Protein AF-A0A484IAM5-F1 (afdb_monomer_lite)

pLDDT: mean 73.31, std 19.65, range [34.19, 96.12]

Organism: NCBI:txid1798806

Secondary structure (DSSP, 8-state):
---------------------HHHHHHHHHHHHHHHHHHHHHHHS-TT-----S-------PPPHHHHHHHHHHHHHHHHHHHHHHHHHHHHH----HHHHHHHHHHHHHHHHHHHHHHHHS---TTTHHHHHHHHHHHHHHHHHHHHHHHHHHT-

Foldseek 3Di:
DDDDDDDDDPDDDDDPDPPPPPVVVVVVVVVVVVVVVVVCVVVVDDPPPPPPDDDPPPPPPQAQLVNLLVVLVVVLVVLVVVLVVVVVVCVVPVPDPLVVNLVSLVVSLVVLVVSLVSLVSSPDDPVCVVVSVVSNVVSVVVNVVSVVVNVVSVVD

Sequence (156 aa):
MTFGDNEGDDGGNTKNGKRISKKGILLTCVMVVAILAASFVVWFLPAGNVSNQSTTNMTITFPDPNATLASTESQFELLQNEVQNRINDTSLTGVENITEFNLFIDASIAQNNELMLSLLNGNPDESLMPDYLSLMNEMKNYSQYLSDLKNNTISK

Structure (mmCIF, N/CA/C/O backbone):
data_AF-A0A484IAM5-F1
#
_entry.id   AF-A0A484IAM5-F1
#
loop_
_atom_site.group_PDB
_atom_site.id
_atom_site.type_symbol
_atom_site.label_atom_id
_atom_site.label_alt_id
_atom_site.label_comp_id
_atom_site.label_asym_id
_atom_site.label_entity_id
_atom_site.label_seq_id
_atom_site.pdbx_PDB_ins_code
_atom_site.Cartn_x
_atom_site.Cartn_y
_atom_site.Cartn_z
_atom_site.occupancy
_atom_site.B_iso_or_equiv
_atom_site.auth_seq_id
_atom_site.auth_comp_id
_atom_site.auth_asym_id
_atom_site.auth_atom_id
_atom_site.pdbx_PDB_model_num
ATOM 1 N N . MET A 1 1 ? -78.892 0.985 37.895 1.00 34.19 1 MET A N 1
ATOM 2 C CA . MET A 1 1 ? -78.001 -0.019 38.511 1.00 34.19 1 MET A CA 1
ATOM 3 C C . MET A 1 1 ? -76.828 -0.214 37.568 1.00 34.19 1 MET A C 1
ATOM 5 O O . MET A 1 1 ? -77.097 -0.394 36.388 1.00 34.19 1 MET A O 1
ATOM 9 N N . THR A 1 2 ? -75.602 -0.137 38.116 1.00 36.22 2 THR A N 1
ATOM 10 C CA . THR A 1 2 ? -74.273 -0.431 37.517 1.00 36.22 2 THR A CA 1
ATOM 11 C C . THR A 1 2 ? -73.817 0.377 36.300 1.00 36.22 2 THR A C 1
ATOM 13 O O . THR A 1 2 ? -74.592 0.575 35.380 1.00 36.22 2 THR A O 1
ATOM 16 N N . PHE A 1 3 ? -72.544 0.731 36.131 1.00 38.31 3 PHE A N 1
ATOM 17 C CA . PHE A 1 3 ? -71.422 1.193 36.974 1.00 38.31 3 PHE A CA 1
ATOM 18 C C . PHE A 1 3 ? -70.264 1.371 35.972 1.00 38.31 3 PHE A C 1
ATOM 20 O O . PHE A 1 3 ? -70.064 0.482 35.146 1.00 38.31 3 PHE A O 1
ATOM 27 N N . GLY A 1 4 ? -69.497 2.452 36.117 1.00 39.16 4 GLY A N 1
ATOM 28 C CA . GLY A 1 4 ? -68.099 2.545 35.680 1.00 39.16 4 GLY A CA 1
ATOM 29 C C . GLY A 1 4 ? -67.865 3.015 34.240 1.00 39.16 4 GLY A C 1
ATOM 30 O O . GLY A 1 4 ? -68.647 2.725 33.344 1.00 39.16 4 GLY A O 1
ATOM 31 N N . ASP A 1 5 ? -66.783 3.714 33.926 1.00 43.28 5 ASP A N 1
ATOM 32 C CA . ASP A 1 5 ? -65.764 4.404 34.726 1.00 43.28 5 ASP A CA 1
ATOM 33 C C . ASP A 1 5 ? -64.896 5.165 33.697 1.00 43.28 5 ASP A C 1
ATOM 35 O O . ASP A 1 5 ? -64.639 4.619 32.627 1.00 43.28 5 ASP A O 1
ATOM 39 N N . ASN A 1 6 ? -64.500 6.396 34.033 1.00 44.69 6 ASN A N 1
ATOM 40 C CA . ASN A 1 6 ? -63.216 7.051 33.737 1.00 44.69 6 ASN A CA 1
ATOM 41 C C . ASN A 1 6 ? -62.676 7.226 32.298 1.00 44.69 6 ASN A C 1
ATOM 43 O O . ASN A 1 6 ? -62.602 6.312 31.488 1.00 44.69 6 ASN A O 1
ATOM 47 N N . GLU A 1 7 ? -62.403 8.499 31.963 1.00 42.81 7 GLU A N 1
ATOM 48 C CA . GLU A 1 7 ? -61.061 9.092 31.729 1.00 42.81 7 GLU A CA 1
ATOM 49 C C . GLU A 1 7 ? -60.403 8.563 30.447 1.00 42.81 7 GLU A C 1
ATOM 51 O O . GLU A 1 7 ? -60.161 7.380 30.279 1.00 42.81 7 GLU A O 1
ATOM 56 N N . GLY A 1 8 ? -60.153 9.383 29.433 1.00 37.59 8 GLY A N 1
ATOM 57 C CA . GLY A 1 8 ? -59.394 10.623 29.514 1.00 37.59 8 GLY A CA 1
ATOM 58 C C . GLY A 1 8 ? -58.060 10.357 28.822 1.00 37.59 8 GLY A C 1
ATOM 59 O O . GLY A 1 8 ? -57.283 9.555 29.318 1.00 37.59 8 GLY A O 1
ATOM 60 N N . ASP A 1 9 ? -57.816 10.990 27.673 1.00 46.12 9 ASP A N 1
ATOM 61 C CA . ASP A 1 9 ? -56.444 11.261 27.227 1.00 46.12 9 ASP A CA 1
ATOM 62 C C . ASP A 1 9 ? -56.436 12.478 26.287 1.00 46.12 9 ASP A C 1
ATOM 64 O O . ASP A 1 9 ? -56.381 12.386 25.059 1.00 46.12 9 ASP A O 1
ATOM 68 N N . ASP A 1 10 ? -56.557 13.653 26.909 1.00 50.12 10 ASP A N 1
ATOM 69 C CA . ASP A 1 10 ? -55.876 14.855 26.440 1.00 50.12 10 ASP A CA 1
ATOM 70 C C . ASP A 1 10 ? -54.373 14.634 26.646 1.00 50.12 10 ASP A C 1
ATOM 72 O O . ASP A 1 10 ? -53.911 14.478 27.774 1.00 50.12 10 ASP A O 1
ATOM 76 N N . GLY A 1 11 ? -53.593 14.646 25.568 1.00 35.28 11 GLY A N 1
ATOM 77 C CA . GLY A 1 11 ? -52.168 14.337 25.665 1.00 35.28 11 GLY A CA 1
ATOM 78 C C . GLY A 1 11 ? -51.364 14.797 24.463 1.00 35.28 11 GLY A C 1
ATOM 79 O O . GLY A 1 11 ? -50.706 14.001 23.796 1.00 35.28 11 GLY A O 1
ATOM 80 N N . GLY A 1 12 ? -51.417 16.093 24.155 1.00 44.59 12 GLY A N 1
ATOM 81 C CA . GLY A 1 12 ? -50.535 16.688 23.159 1.00 44.59 12 GLY A CA 1
ATOM 82 C C . GLY A 1 12 ? -49.061 16.439 23.484 1.00 44.59 12 GLY A C 1
ATOM 83 O O . GLY A 1 12 ? -48.624 16.620 24.616 1.00 44.59 12 GLY A O 1
ATOM 84 N N . ASN A 1 13 ? -48.253 16.114 22.474 1.00 38.03 13 ASN A N 1
ATOM 85 C CA . ASN A 1 13 ? -46.857 16.524 22.506 1.00 38.03 13 ASN A CA 1
ATOM 86 C C . ASN A 1 13 ? -46.285 16.704 21.101 1.00 38.03 13 ASN A C 1
ATOM 88 O O . ASN A 1 13 ? -46.127 15.772 20.314 1.00 38.03 13 ASN A O 1
ATOM 92 N N . THR A 1 14 ? -45.953 17.960 20.837 1.00 50.84 14 THR A N 1
ATOM 93 C CA . THR A 1 14 ? -45.019 18.446 19.832 1.00 50.84 14 THR A CA 1
ATOM 94 C C . THR A 1 14 ? -43.857 17.492 19.558 1.00 50.84 14 THR A C 1
ATOM 96 O O . THR A 1 14 ? -43.232 16.990 20.489 1.00 50.84 14 THR A O 1
ATOM 99 N N . LYS A 1 15 ? -43.496 17.333 18.280 1.00 40.38 15 LYS A N 1
ATOM 100 C CA . LYS A 1 15 ? -42.094 17.319 17.829 1.00 40.38 15 LYS A CA 1
ATOM 101 C C . LYS A 1 15 ? -42.038 17.375 16.306 1.00 40.38 15 LYS A C 1
ATOM 103 O O . LYS A 1 15 ? -42.272 16.392 15.607 1.00 40.38 15 LYS A O 1
ATOM 108 N N . ASN A 1 16 ? -41.676 18.558 15.818 1.00 47.03 16 ASN A N 1
ATOM 109 C CA . ASN A 1 16 ? -41.202 18.813 14.465 1.00 47.03 16 ASN A CA 1
ATOM 110 C C . ASN A 1 16 ? -39.900 18.030 14.227 1.00 47.03 16 ASN A C 1
ATOM 112 O O . ASN A 1 16 ? -38.804 18.572 14.311 1.00 47.03 16 ASN A O 1
ATOM 116 N N . GLY A 1 17 ? -40.012 16.728 13.979 1.00 38.59 17 GLY A N 1
ATOM 117 C CA . GLY A 1 17 ? -38.914 15.897 13.511 1.00 38.59 17 GLY A CA 1
ATOM 118 C C . GLY A 1 17 ? -39.023 15.770 12.002 1.00 38.59 17 GLY A C 1
ATOM 119 O O . GLY A 1 17 ? -39.913 15.079 11.512 1.00 38.59 17 GLY A O 1
ATOM 120 N N . LYS A 1 18 ? -38.133 16.430 11.255 1.00 46.00 18 LYS A N 1
ATOM 121 C CA . LYS A 1 18 ? -37.960 16.210 9.814 1.00 46.00 18 LYS A CA 1
ATOM 122 C C . LYS A 1 18 ? -37.668 14.719 9.607 1.00 46.00 18 LYS A C 1
ATOM 124 O O . LYS A 1 18 ? -36.553 14.259 9.831 1.00 46.00 18 LYS A O 1
ATOM 129 N N . ARG A 1 19 ? -38.699 13.938 9.266 1.00 48.75 19 ARG A N 1
ATOM 130 C CA . ARG A 1 19 ? -38.606 12.490 9.052 1.00 48.75 19 ARG A CA 1
ATOM 131 C C . ARG A 1 19 ? -37.835 12.264 7.760 1.00 48.75 19 ARG A C 1
ATOM 133 O O . ARG A 1 19 ? -38.426 12.209 6.686 1.00 48.75 19 ARG A O 1
ATOM 140 N N . ILE A 1 20 ? -36.513 12.164 7.847 1.00 58.12 20 ILE A N 1
ATOM 141 C CA . ILE A 1 20 ? -35.727 11.652 6.731 1.00 58.12 20 ILE A CA 1
ATOM 142 C C . ILE A 1 20 ? -36.215 10.221 6.485 1.00 58.12 20 ILE A C 1
ATOM 144 O O . ILE A 1 20 ? -36.182 9.364 7.371 1.00 58.12 20 ILE A O 1
ATOM 148 N N . SER A 1 21 ? -36.769 9.993 5.296 1.00 62.47 21 SER A N 1
ATOM 149 C CA . SER A 1 21 ? -37.287 8.694 4.882 1.00 62.47 21 SER A CA 1
ATOM 150 C C . SER A 1 21 ? -36.154 7.668 4.939 1.00 62.47 21 SER A C 1
ATOM 152 O O . SER A 1 21 ? -35.234 7.712 4.125 1.00 62.47 21 SER A O 1
ATOM 154 N N . LYS A 1 22 ? -36.226 6.723 5.887 1.00 56.09 22 LYS A N 1
ATOM 155 C CA . LYS A 1 22 ? -35.246 5.630 6.058 1.00 56.09 22 LYS A CA 1
ATOM 156 C C . LYS A 1 22 ? -35.014 4.833 4.764 1.00 56.09 22 LYS A C 1
ATOM 158 O O . LYS A 1 22 ? -33.944 4.271 4.568 1.00 56.09 22 LYS A O 1
ATOM 163 N N . LYS A 1 23 ? -36.002 4.829 3.860 1.00 57.62 23 LYS A N 1
ATOM 164 C CA . LYS A 1 23 ? -35.932 4.174 2.548 1.00 57.62 23 LYS A CA 1
ATOM 165 C C . LYS A 1 23 ? -34.977 4.890 1.580 1.00 57.62 23 LYS A C 1
ATOM 167 O O . LYS A 1 23 ? -34.348 4.229 0.767 1.00 57.62 23 LYS A O 1
ATOM 172 N N . GLY A 1 24 ? -34.846 6.217 1.690 1.00 61.50 24 GLY A N 1
ATOM 173 C CA . GLY A 1 24 ? -33.943 7.015 0.852 1.00 61.50 24 GLY A CA 1
ATOM 174 C C . GLY A 1 24 ? -32.473 6.831 1.227 1.00 61.50 24 GLY A C 1
ATOM 175 O O . GLY A 1 24 ? -31.650 6.618 0.345 1.00 61.50 24 GLY A O 1
ATOM 176 N N . ILE A 1 25 ? -32.161 6.811 2.532 1.00 69.31 25 ILE A N 1
ATOM 177 C CA . ILE A 1 25 ? -30.798 6.515 3.019 1.00 69.31 25 ILE A CA 1
ATOM 178 C C . ILE A 1 25 ? -30.336 5.137 2.552 1.00 69.31 25 ILE A C 1
ATOM 180 O O . ILE A 1 25 ? -29.194 4.983 2.129 1.00 69.31 25 ILE A O 1
ATOM 184 N N . LEU A 1 26 ? -31.226 4.142 2.613 1.00 71.69 26 LEU A N 1
ATOM 185 C CA . LEU A 1 26 ? -30.875 2.778 2.240 1.00 71.69 26 LEU A CA 1
ATOM 186 C C . LEU A 1 26 ? -30.510 2.683 0.752 1.00 71.69 26 LEU A C 1
ATOM 188 O O . LEU A 1 26 ? -29.547 2.010 0.406 1.00 71.69 26 LEU A O 1
ATOM 192 N N . LEU A 1 27 ? -31.224 3.411 -0.114 1.00 72.12 27 LEU A N 1
ATOM 193 C CA . LEU A 1 27 ? -30.945 3.446 -1.549 1.00 72.12 27 LEU A CA 1
ATOM 194 C C . LEU A 1 27 ? -29.583 4.086 -1.858 1.00 72.12 27 LEU A C 1
ATOM 196 O O . LEU A 1 27 ? -28.810 3.529 -2.634 1.00 72.12 27 LEU A O 1
ATOM 200 N N . THR A 1 28 ? -29.269 5.225 -1.233 1.00 74.25 28 THR A N 1
ATOM 201 C CA . THR A 1 28 ? -27.972 5.891 -1.428 1.00 74.25 28 THR A CA 1
ATOM 202 C C . THR A 1 28 ? -26.826 5.031 -0.902 1.00 74.25 28 THR A C 1
ATOM 204 O O . THR A 1 28 ? -25.810 4.905 -1.576 1.00 74.25 28 THR A O 1
ATOM 207 N N . CYS A 1 29 ? -27.005 4.376 0.248 1.00 72.00 29 CYS A N 1
ATOM 208 C CA . CYS A 1 29 ? -25.995 3.489 0.822 1.00 72.00 29 CYS A CA 1
ATOM 209 C C . CYS A 1 29 ? -25.674 2.311 -0.114 1.00 72.00 29 CYS A C 1
ATOM 211 O O . CYS A 1 29 ? -24.510 2.056 -0.412 1.00 72.00 29 CYS A O 1
ATOM 213 N N . VAL A 1 30 ? -26.701 1.655 -0.668 1.00 76.12 30 VAL A N 1
ATOM 214 C CA . VAL A 1 30 ? -26.517 0.555 -1.632 1.00 76.12 30 VAL A CA 1
ATOM 215 C C . VAL A 1 30 ? -25.816 1.033 -2.905 1.00 76.12 30 VAL A C 1
ATOM 217 O O . VAL A 1 30 ? -24.943 0.335 -3.413 1.00 76.12 30 VAL A O 1
ATOM 220 N N . MET A 1 31 ? -26.150 2.224 -3.410 1.00 79.94 31 MET A N 1
ATOM 221 C CA . MET A 1 31 ? -25.514 2.751 -4.619 1.00 79.94 31 MET A CA 1
ATOM 222 C C . MET A 1 31 ? -24.026 3.059 -4.401 1.00 79.94 31 MET A C 1
ATOM 224 O O . MET A 1 31 ? -23.203 2.730 -5.251 1.00 79.94 31 MET A O 1
ATOM 228 N N . VAL A 1 32 ? -23.674 3.637 -3.250 1.00 80.50 32 VAL A N 1
ATOM 229 C CA . VAL A 1 32 ? -22.277 3.918 -2.890 1.00 80.50 32 VAL A CA 1
ATOM 230 C C . VAL A 1 32 ? -21.488 2.615 -2.772 1.00 80.50 32 VAL A C 1
ATOM 232 O O . VAL A 1 32 ? -20.432 2.493 -3.386 1.00 80.50 32 VAL A O 1
ATOM 235 N N . VAL A 1 33 ? -22.027 1.604 -2.081 1.00 76.12 33 VAL A N 1
ATOM 236 C CA . VAL A 1 33 ? -21.374 0.289 -1.962 1.00 76.12 33 VAL A CA 1
ATOM 237 C C . VAL A 1 33 ? -21.216 -0.391 -3.327 1.00 76.12 33 VAL A C 1
ATOM 239 O O . VAL A 1 33 ? -20.179 -0.993 -3.586 1.00 76.12 33 VAL A O 1
ATOM 242 N N . ALA A 1 34 ? -22.194 -0.261 -4.229 1.00 77.81 34 ALA A N 1
ATOM 243 C CA . ALA A 1 34 ? -22.115 -0.833 -5.572 1.00 77.81 34 ALA A CA 1
ATOM 244 C C . ALA A 1 34 ? -21.028 -0.177 -6.441 1.00 77.81 34 ALA A C 1
ATOM 246 O O . ALA A 1 34 ? -20.307 -0.885 -7.141 1.00 77.81 34 ALA A O 1
ATOM 247 N N . ILE A 1 35 ? -20.883 1.153 -6.388 1.00 80.44 35 ILE A N 1
ATOM 248 C CA . ILE A 1 35 ? -19.839 1.873 -7.137 1.00 80.44 35 ILE A CA 1
ATOM 249 C C . ILE A 1 35 ? -18.455 1.533 -6.575 1.00 80.44 35 ILE A C 1
ATOM 251 O O . ILE A 1 35 ? -17.537 1.254 -7.342 1.00 80.44 35 ILE A O 1
ATOM 255 N N . LEU A 1 36 ? -18.325 1.488 -5.246 1.00 79.06 36 LEU A N 1
ATOM 256 C CA . LEU A 1 36 ? -17.083 1.091 -4.585 1.00 79.06 36 LEU A CA 1
ATOM 257 C C . LEU A 1 36 ? -16.693 -0.339 -4.974 1.00 79.06 36 LEU A C 1
ATOM 259 O O . LEU A 1 36 ? -15.578 -0.552 -5.434 1.00 79.06 36 LEU A O 1
ATOM 263 N N . ALA A 1 37 ? -17.620 -1.299 -4.891 1.00 68.94 37 ALA A N 1
ATOM 264 C CA . ALA A 1 37 ? -17.364 -2.682 -5.290 1.00 68.94 37 ALA A CA 1
ATOM 265 C C . ALA A 1 37 ? -16.991 -2.801 -6.777 1.00 68.94 37 ALA A C 1
ATOM 267 O O . ALA A 1 37 ? -16.065 -3.533 -7.112 1.00 68.94 37 ALA A O 1
ATOM 268 N N . ALA A 1 38 ? -17.661 -2.057 -7.665 1.00 71.44 38 ALA A N 1
ATOM 269 C CA . ALA A 1 38 ? -17.354 -2.057 -9.094 1.00 71.44 38 ALA A CA 1
ATOM 270 C C . ALA A 1 38 ? -15.942 -1.525 -9.402 1.00 71.44 38 ALA A C 1
ATOM 272 O O . ALA A 1 38 ? -15.283 -2.068 -10.288 1.00 71.44 38 ALA A O 1
ATOM 273 N N . SER A 1 39 ? -15.445 -0.531 -8.654 1.00 74.38 39 SER A N 1
ATOM 274 C CA . SER A 1 39 ? -14.064 -0.040 -8.806 1.00 74.38 39 SER A CA 1
ATOM 275 C C . SER A 1 39 ? -13.019 -1.125 -8.533 1.00 74.38 39 SER A C 1
ATOM 277 O O . SER A 1 39 ? -11.995 -1.171 -9.212 1.00 74.38 39 SER A O 1
ATOM 279 N N . PHE A 1 40 ? -13.294 -2.048 -7.608 1.00 73.06 40 PHE A N 1
ATOM 280 C CA . PHE A 1 40 ? -12.389 -3.162 -7.307 1.00 73.06 40 PHE A CA 1
ATOM 281 C C . PHE A 1 40 ? -12.474 -4.318 -8.322 1.00 73.06 40 PHE A C 1
ATOM 283 O O . PHE A 1 40 ? -11.549 -5.124 -8.406 1.00 73.06 40 PHE A O 1
ATOM 290 N N . VAL A 1 41 ? -13.529 -4.398 -9.148 1.00 67.75 41 VAL A N 1
ATOM 291 C CA . VAL A 1 41 ? -13.665 -5.451 -10.181 1.00 67.75 41 VAL A CA 1
ATOM 292 C C . VAL A 1 41 ? -12.628 -5.295 -11.298 1.00 67.75 41 VAL A C 1
ATOM 294 O O . VAL A 1 41 ? -12.187 -6.296 -11.856 1.00 67.75 41 VAL A O 1
ATOM 297 N N . VAL A 1 42 ? -12.180 -4.069 -11.595 1.00 64.19 42 VAL A N 1
ATOM 298 C CA . VAL A 1 42 ? -11.146 -3.809 -12.617 1.00 64.19 42 VAL A CA 1
ATOM 299 C C . VAL A 1 42 ? -9.809 -4.473 -12.261 1.00 64.19 42 VAL A C 1
ATOM 301 O O . VAL A 1 42 ? -9.088 -4.897 -13.157 1.00 64.19 42 VAL A O 1
ATOM 304 N N . TRP A 1 43 ? -9.521 -4.639 -10.969 1.00 64.69 43 TRP A N 1
ATOM 305 C CA . TRP A 1 43 ? -8.322 -5.322 -10.473 1.00 64.69 43 TRP A CA 1
ATOM 306 C C . TRP A 1 43 ? -8.471 -6.847 -10.381 1.00 64.69 43 TRP A C 1
ATOM 308 O O . TRP A 1 43 ? -7.474 -7.563 -10.390 1.00 64.69 43 TRP A O 1
ATOM 318 N N . PHE A 1 44 ? -9.706 -7.356 -10.320 1.00 60.84 44 PHE A N 1
ATOM 319 C CA . PHE A 1 44 ? -9.999 -8.792 -10.222 1.00 60.84 44 PHE A CA 1
ATOM 320 C C . PHE A 1 44 ? -10.253 -9.477 -11.570 1.00 60.84 44 PHE A C 1
ATOM 322 O O . PHE A 1 44 ? -10.331 -10.706 -11.624 1.00 60.84 44 PHE A O 1
ATOM 329 N N . LEU A 1 45 ? -10.407 -8.719 -12.659 1.00 60.12 45 LEU A N 1
ATOM 330 C CA . LEU A 1 45 ? -10.521 -9.283 -13.999 1.00 60.12 45 LEU A CA 1
ATOM 331 C C . LEU A 1 45 ? -9.138 -9.764 -14.466 1.00 60.12 45 LEU A C 1
ATOM 333 O O . LEU A 1 45 ? -8.236 -8.942 -14.633 1.00 60.12 45 LEU A O 1
ATOM 337 N N . PRO A 1 46 ? -8.951 -11.068 -14.751 1.00 51.12 46 PRO A N 1
ATOM 338 C CA . PRO A 1 46 ? -7.795 -11.505 -15.517 1.00 51.12 46 PRO A CA 1
ATOM 339 C C . PRO A 1 46 ? -7.835 -10.761 -16.851 1.00 51.12 46 PRO A C 1
ATOM 341 O O . PRO A 1 46 ? -8.881 -10.741 -17.502 1.00 51.12 46 PRO A O 1
ATOM 344 N N . ALA A 1 47 ? -6.712 -10.201 -17.298 1.00 55.34 47 ALA A N 1
ATOM 345 C CA . ALA A 1 47 ? -6.581 -9.480 -18.571 1.00 55.34 47 ALA A CA 1
ATOM 346 C C . ALA A 1 47 ? -6.892 -10.327 -19.840 1.00 55.34 47 ALA A C 1
ATOM 348 O O . ALA A 1 47 ? -6.535 -9.951 -20.952 1.00 55.34 47 ALA A O 1
ATOM 349 N N . GLY A 1 48 ? -7.540 -11.488 -19.703 1.00 49.66 48 GLY A N 1
ATOM 350 C CA . GLY A 1 48 ? -7.696 -12.520 -20.720 1.00 49.66 48 GLY A CA 1
ATOM 351 C C . GLY A 1 48 ? -9.099 -12.717 -21.298 1.00 49.66 48 GLY A C 1
ATOM 352 O O . GLY A 1 48 ? -9.330 -13.784 -21.860 1.00 49.66 48 GLY A O 1
ATOM 3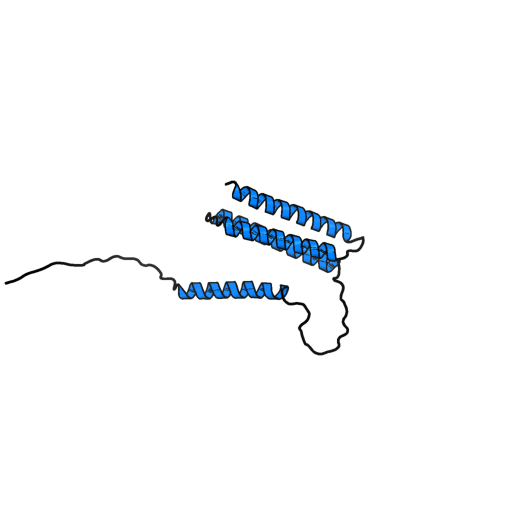53 N N . ASN A 1 49 ? -10.055 -11.784 -21.184 1.00 45.91 49 ASN A N 1
ATOM 354 C CA . ASN A 1 49 ? -11.385 -12.014 -21.782 1.00 45.91 49 ASN A CA 1
ATOM 355 C C . ASN A 1 49 ? -12.044 -10.847 -22.533 1.00 45.91 49 ASN A C 1
ATOM 357 O O . ASN A 1 49 ? -13.244 -10.916 -22.810 1.00 45.91 49 ASN A O 1
ATOM 361 N N . VAL A 1 50 ? -11.281 -9.864 -23.017 1.00 48.69 50 VAL A N 1
ATOM 362 C CA . VAL A 1 50 ? -11.754 -9.064 -24.158 1.00 48.69 50 VAL A CA 1
ATOM 363 C C . VAL A 1 50 ? -11.631 -9.907 -25.429 1.00 48.69 50 VAL A C 1
ATOM 365 O O . VAL A 1 50 ? -10.667 -9.830 -26.183 1.00 48.69 50 VAL A O 1
ATOM 368 N N . SER A 1 51 ? -12.627 -10.766 -25.654 1.00 43.81 51 SER A N 1
ATOM 369 C CA . SER A 1 51 ? -12.853 -11.434 -26.938 1.00 43.81 51 SER A CA 1
ATOM 370 C C . SER A 1 51 ? -13.268 -10.400 -27.984 1.00 43.81 51 SER A C 1
ATOM 372 O O . SER A 1 51 ? -14.419 -10.345 -28.398 1.00 43.81 51 SER A O 1
ATOM 374 N N . ASN A 1 52 ? -12.319 -9.576 -28.422 1.00 39.94 52 ASN A N 1
ATOM 375 C CA . ASN A 1 52 ? -12.349 -8.998 -29.753 1.00 39.94 52 ASN A CA 1
ATOM 376 C C . ASN A 1 52 ? -11.398 -9.825 -30.607 1.00 39.94 52 ASN A C 1
ATOM 378 O O . ASN A 1 52 ? -10.182 -9.665 -30.607 1.00 39.94 52 ASN A O 1
ATOM 382 N N . GLN A 1 53 ? -12.022 -10.782 -31.280 1.00 46.62 53 GLN A N 1
ATOM 383 C CA . GLN A 1 53 ? -11.522 -11.553 -32.400 1.00 46.62 53 GLN A CA 1
ATOM 384 C C . GLN A 1 53 ? -10.742 -10.660 -33.380 1.00 46.62 53 GLN A C 1
ATOM 386 O O . GLN A 1 53 ? -11.331 -10.056 -34.269 1.00 46.62 53 GLN A O 1
ATOM 391 N N . SER A 1 54 ? -9.419 -10.587 -33.234 1.00 41.88 54 SER A N 1
ATOM 392 C CA . SER A 1 54 ? -8.496 -10.437 -34.360 1.00 41.88 54 SER A CA 1
ATOM 393 C C . SER A 1 54 ? -7.050 -10.654 -33.912 1.00 41.88 54 SER A C 1
ATOM 395 O O . SER A 1 54 ? -6.477 -9.839 -33.201 1.00 41.88 54 SER A O 1
ATOM 397 N N . THR A 1 55 ? -6.456 -11.742 -34.403 1.00 39.81 55 THR A N 1
ATOM 398 C CA . THR A 1 55 ? -5.003 -11.977 -34.480 1.00 39.81 55 THR A CA 1
ATOM 399 C C . THR A 1 55 ? -4.276 -12.187 -33.142 1.00 39.81 55 THR A C 1
ATOM 401 O O . THR A 1 55 ? -3.615 -11.304 -32.606 1.00 39.81 55 THR A O 1
ATOM 404 N N . THR A 1 56 ? -4.333 -13.421 -32.633 1.00 44.16 56 THR A N 1
ATOM 405 C CA . THR A 1 56 ? -3.522 -13.914 -31.510 1.00 44.16 56 THR A CA 1
ATOM 406 C C . THR A 1 56 ? -2.047 -14.053 -31.906 1.00 44.16 56 THR A C 1
ATOM 408 O O . THR A 1 56 ? -1.560 -15.154 -32.156 1.00 44.16 56 THR A O 1
ATOM 411 N N . ASN A 1 57 ? -1.324 -12.937 -31.929 1.00 40.19 57 ASN A N 1
ATOM 412 C CA . ASN A 1 57 ? 0.069 -12.937 -31.500 1.00 40.19 57 ASN A CA 1
ATOM 413 C C . ASN A 1 57 ? 0.019 -12.810 -29.977 1.00 40.19 57 ASN A C 1
ATOM 415 O O . ASN A 1 57 ? -0.240 -11.728 -29.455 1.00 40.19 57 ASN A O 1
ATOM 419 N N . MET A 1 58 ? 0.175 -13.925 -29.262 1.00 39.78 58 MET A N 1
ATOM 420 C CA . MET A 1 58 ? 0.366 -13.903 -27.813 1.00 39.78 58 MET A CA 1
ATOM 421 C C . MET A 1 58 ? 1.752 -13.309 -27.545 1.00 39.78 58 MET A C 1
ATOM 423 O O . MET A 1 58 ? 2.731 -14.024 -27.353 1.00 39.78 58 MET A O 1
ATOM 427 N N . THR A 1 59 ? 1.846 -11.984 -27.605 1.00 40.91 59 THR A N 1
ATOM 428 C CA . THR A 1 59 ? 2.970 -11.252 -27.039 1.00 40.91 59 THR A CA 1
ATOM 429 C C . THR A 1 59 ? 2.856 -11.437 -25.536 1.00 40.91 59 THR A C 1
ATOM 431 O O . THR A 1 59 ? 1.961 -10.881 -24.903 1.00 40.91 59 THR A O 1
ATOM 434 N N . ILE A 1 60 ? 3.723 -12.273 -24.967 1.00 43.62 60 ILE A N 1
ATOM 435 C CA . ILE A 1 60 ? 3.995 -12.243 -23.532 1.00 43.62 60 ILE A CA 1
ATOM 436 C C . ILE A 1 60 ? 4.656 -10.887 -23.289 1.00 43.62 60 ILE A C 1
ATOM 438 O O . ILE A 1 60 ? 5.862 -10.728 -23.463 1.00 43.62 60 ILE A O 1
ATOM 442 N N . THR A 1 61 ? 3.841 -9.870 -23.020 1.00 49.72 61 THR A N 1
ATOM 443 C CA . THR A 1 61 ? 4.334 -8.555 -22.628 1.00 49.72 61 THR A CA 1
ATOM 444 C C . THR A 1 61 ? 4.877 -8.718 -21.220 1.00 49.72 61 THR A C 1
ATOM 446 O O . THR A 1 61 ? 4.112 -8.824 -20.264 1.00 49.72 61 THR A O 1
ATOM 449 N N . PHE A 1 62 ? 6.199 -8.812 -21.099 1.00 55.72 62 PHE A N 1
ATOM 450 C CA . PHE A 1 62 ? 6.850 -8.636 -19.809 1.00 55.72 62 PHE A CA 1
ATOM 451 C C .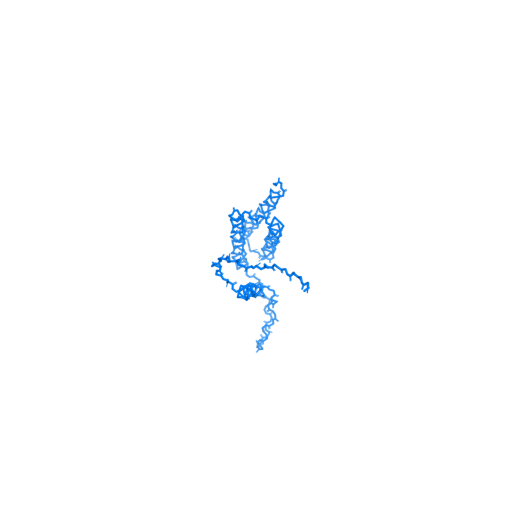 PHE A 1 62 ? 6.462 -7.245 -19.286 1.00 55.72 62 PHE A C 1
ATOM 453 O O . PHE A 1 62 ? 6.495 -6.296 -20.078 1.00 55.72 62 PHE A O 1
ATOM 460 N N . PRO A 1 63 ? 6.035 -7.113 -18.018 1.00 66.94 63 PRO A N 1
ATOM 461 C CA . PRO A 1 63 ? 5.753 -5.809 -17.436 1.00 66.94 63 PRO A CA 1
ATOM 462 C C . PRO A 1 63 ? 6.972 -4.912 -17.631 1.00 66.94 63 PRO A C 1
ATOM 464 O O . PRO A 1 63 ? 8.090 -5.322 -17.325 1.00 66.94 63 PRO A O 1
ATOM 467 N N . ASP A 1 64 ? 6.770 -3.716 -18.180 1.00 82.00 64 ASP A N 1
ATOM 468 C CA . ASP A 1 64 ? 7.837 -2.722 -18.261 1.00 82.00 64 ASP A CA 1
ATOM 469 C C . ASP A 1 64 ? 8.278 -2.395 -16.820 1.00 82.00 64 ASP A C 1
ATOM 471 O O . ASP A 1 64 ? 7.430 -1.985 -16.013 1.00 82.00 64 ASP A O 1
ATOM 475 N N . PRO A 1 65 ? 9.560 -2.593 -16.458 1.00 85.44 65 PRO A N 1
ATOM 476 C CA . PRO A 1 65 ? 10.025 -2.338 -15.102 1.00 85.44 65 PRO A CA 1
ATOM 477 C C . PRO A 1 65 ? 9.815 -0.882 -14.672 1.00 85.44 65 PRO A C 1
ATOM 479 O O . PRO A 1 65 ? 9.494 -0.615 -13.517 1.00 85.44 65 PRO A O 1
ATOM 482 N N . ASN A 1 66 ? 9.919 0.078 -15.586 1.00 87.69 66 ASN A N 1
ATOM 483 C CA . ASN A 1 66 ? 9.681 1.479 -15.255 1.00 87.69 66 ASN A CA 1
ATOM 484 C C . ASN A 1 66 ? 8.189 1.743 -14.990 1.00 87.69 66 ASN A C 1
ATOM 486 O O . ASN A 1 66 ? 7.818 2.407 -14.023 1.00 87.69 66 ASN A O 1
ATOM 490 N N . ALA A 1 67 ? 7.307 1.154 -15.804 1.00 86.75 67 ALA A N 1
ATOM 491 C CA . ALA A 1 67 ? 5.864 1.249 -15.582 1.00 86.75 67 ALA A CA 1
ATOM 492 C C . ALA A 1 67 ? 5.432 0.553 -14.279 1.00 86.75 67 ALA A C 1
ATOM 494 O O . ALA A 1 67 ? 4.561 1.054 -13.569 1.00 86.75 67 ALA A O 1
ATOM 495 N N . THR A 1 68 ? 6.060 -0.579 -13.949 1.00 88.19 68 THR A N 1
ATOM 496 C CA . THR A 1 68 ? 5.823 -1.321 -12.702 1.00 88.19 68 THR A CA 1
ATOM 497 C C . THR A 1 68 ? 6.230 -0.491 -11.485 1.00 88.19 68 THR A C 1
ATOM 499 O O . THR A 1 68 ? 5.471 -0.434 -10.517 1.00 88.19 68 THR A O 1
ATOM 502 N N . LEU A 1 69 ? 7.369 0.208 -11.552 1.00 90.38 69 LEU A N 1
ATOM 503 C CA . LEU A 1 69 ? 7.829 1.115 -10.499 1.00 90.38 69 LEU A CA 1
ATOM 504 C C . LEU A 1 69 ? 6.842 2.262 -10.282 1.00 90.38 69 LEU A C 1
ATOM 506 O O . LEU A 1 69 ? 6.284 2.384 -9.196 1.00 90.38 69 LEU A O 1
ATOM 510 N N . ALA A 1 70 ? 6.554 3.028 -11.336 1.00 89.56 70 ALA A N 1
ATOM 511 C CA . ALA A 1 70 ? 5.670 4.189 -11.257 1.00 89.56 70 ALA A CA 1
ATOM 512 C C . ALA A 1 70 ? 4.244 3.813 -10.814 1.00 89.56 70 ALA A C 1
ATOM 514 O O . ALA A 1 70 ? 3.607 4.517 -10.030 1.00 89.56 70 ALA A O 1
ATOM 515 N N . SER A 1 71 ? 3.729 2.679 -11.299 1.00 89.00 71 SER A N 1
ATOM 516 C CA . SER A 1 71 ? 2.417 2.179 -10.887 1.00 89.00 71 SER A CA 1
ATOM 517 C C . SER A 1 71 ? 2.402 1.750 -9.422 1.00 89.00 71 SER A C 1
ATOM 519 O O . SER A 1 71 ? 1.412 2.000 -8.732 1.00 89.00 71 SER A O 1
ATOM 521 N N . THR A 1 72 ? 3.469 1.110 -8.942 1.00 90.38 72 THR A N 1
ATOM 522 C CA . THR A 1 72 ? 3.560 0.673 -7.545 1.00 90.38 72 THR A CA 1
ATOM 523 C C . THR A 1 72 ? 3.703 1.862 -6.602 1.00 90.38 72 THR A C 1
ATOM 525 O O . THR A 1 72 ? 3.003 1.918 -5.596 1.00 90.38 72 THR A O 1
ATOM 528 N N . GLU A 1 73 ? 4.536 2.838 -6.957 1.00 91.62 73 GLU A N 1
ATOM 529 C CA . GLU A 1 73 ? 4.714 4.085 -6.209 1.00 91.62 73 GLU A CA 1
ATOM 530 C C . GLU A 1 73 ? 3.384 4.832 -6.056 1.00 91.62 73 GLU A C 1
ATOM 532 O O . GLU A 1 73 ? 2.953 5.117 -4.942 1.00 91.62 73 GLU A O 1
ATOM 537 N N . SER A 1 74 ? 2.654 5.036 -7.157 1.00 91.00 74 SER A N 1
ATOM 538 C CA . SER A 1 74 ? 1.357 5.719 -7.117 1.00 91.00 74 SER A CA 1
ATOM 539 C C . SER A 1 74 ? 0.324 4.985 -6.251 1.00 91.00 74 SER A C 1
ATOM 541 O O . SER A 1 74 ? -0.424 5.613 -5.501 1.00 91.00 74 SER A O 1
ATOM 543 N N . GLN A 1 75 ? 0.275 3.653 -6.318 1.00 89.81 75 GLN A N 1
ATOM 544 C CA . GLN A 1 75 ? -0.625 2.866 -5.470 1.00 89.81 75 GLN A CA 1
ATOM 545 C C . GLN A 1 75 ? -0.223 2.914 -3.997 1.00 89.81 75 GLN A C 1
ATOM 547 O O . GLN A 1 75 ? -1.092 2.955 -3.126 1.00 89.81 75 GLN A O 1
ATOM 552 N N . PHE A 1 76 ? 1.078 2.938 -3.717 1.00 93.19 76 PHE A N 1
ATOM 553 C CA . PHE A 1 76 ? 1.592 3.071 -2.365 1.00 93.19 76 PHE A CA 1
ATOM 554 C C . PHE A 1 76 ? 1.232 4.434 -1.760 1.00 93.19 76 PHE A C 1
ATOM 556 O O . PHE A 1 76 ? 0.712 4.481 -0.647 1.00 93.19 76 PHE A O 1
ATOM 563 N N . GLU A 1 77 ? 1.387 5.529 -2.507 1.00 93.06 77 GLU A N 1
ATOM 564 C CA . GLU A 1 77 ? 0.947 6.863 -2.075 1.00 93.06 77 GLU A CA 1
ATOM 565 C C . GLU A 1 77 ? -0.566 6.921 -1.817 1.00 93.06 77 GLU A C 1
ATOM 567 O O . GLU A 1 77 ? -1.027 7.502 -0.831 1.00 93.06 77 GLU A O 1
ATOM 572 N N . LEU A 1 78 ? -1.373 6.313 -2.692 1.00 93.19 78 LEU A N 1
ATOM 573 C CA . LEU A 1 78 ? -2.824 6.242 -2.505 1.00 93.19 78 LEU A CA 1
ATOM 574 C C . LEU A 1 7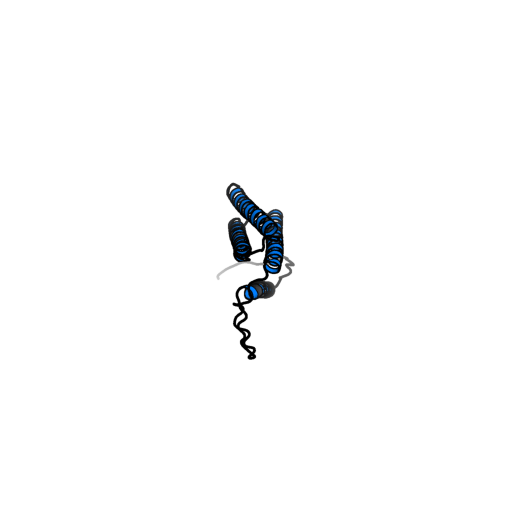8 ? -3.190 5.480 -1.230 1.00 93.19 78 LEU A C 1
ATOM 576 O O . LEU A 1 78 ? -4.013 5.964 -0.451 1.00 93.19 78 LEU A O 1
ATOM 580 N N . LEU A 1 79 ? -2.541 4.339 -0.988 1.00 91.94 79 LEU A N 1
ATOM 581 C CA . LEU A 1 79 ? -2.728 3.550 0.225 1.00 91.94 79 LEU A CA 1
ATOM 582 C C . LEU A 1 79 ? -2.358 4.359 1.477 1.00 91.94 79 LEU A C 1
ATOM 584 O O . LEU A 1 79 ? -3.120 4.384 2.444 1.00 91.94 79 LEU A O 1
ATOM 588 N N . GLN A 1 80 ? -1.230 5.075 1.447 1.00 91.00 80 GLN A N 1
ATOM 589 C CA . GLN A 1 80 ? -0.814 5.952 2.543 1.00 91.00 80 GLN A CA 1
ATOM 590 C C . GLN A 1 80 ? -1.860 7.028 2.847 1.00 91.00 80 GLN A C 1
ATOM 592 O O . GLN A 1 80 ? -2.213 7.249 4.009 1.00 91.00 80 GLN A O 1
ATOM 597 N N . ASN A 1 81 ? -2.389 7.666 1.804 1.00 92.25 81 ASN A N 1
ATOM 598 C CA . ASN A 1 81 ? -3.418 8.691 1.929 1.00 92.25 81 ASN A CA 1
ATOM 599 C C . ASN A 1 81 ? -4.737 8.127 2.475 1.00 92.25 81 ASN A C 1
ATOM 601 O O . ASN A 1 81 ? -5.361 8.752 3.334 1.00 92.25 81 ASN A O 1
ATOM 605 N N . GLU A 1 82 ? -5.163 6.949 2.015 1.00 88.69 82 GLU A N 1
ATOM 606 C CA . GLU A 1 82 ? -6.372 6.287 2.512 1.00 88.69 82 GLU A CA 1
ATOM 607 C C . GLU A 1 82 ? -6.259 5.981 4.007 1.00 88.69 82 GLU A C 1
ATOM 609 O O . GLU A 1 82 ? -7.158 6.312 4.787 1.00 88.69 82 GLU A O 1
ATOM 614 N N . VAL A 1 83 ? -5.126 5.415 4.426 1.00 89.25 83 VAL A N 1
ATOM 615 C CA . VAL A 1 83 ? -4.875 5.120 5.836 1.00 89.25 83 VAL A CA 1
ATOM 616 C C . VAL A 1 83 ? -4.843 6.394 6.670 1.00 89.25 83 VAL A C 1
ATOM 618 O O . VAL A 1 83 ? -5.494 6.449 7.715 1.00 89.25 83 VAL A O 1
ATOM 621 N N . GLN A 1 84 ? -4.147 7.437 6.215 1.00 89.19 84 GLN A N 1
ATOM 622 C CA . GLN A 1 84 ? -4.087 8.703 6.943 1.00 89.19 84 GLN A CA 1
ATOM 623 C C . GLN A 1 84 ? -5.474 9.338 7.091 1.00 89.19 84 GLN A C 1
ATOM 625 O O . GLN A 1 84 ? -5.824 9.809 8.177 1.00 89.19 84 GLN A O 1
ATOM 630 N N . ASN A 1 85 ? -6.290 9.308 6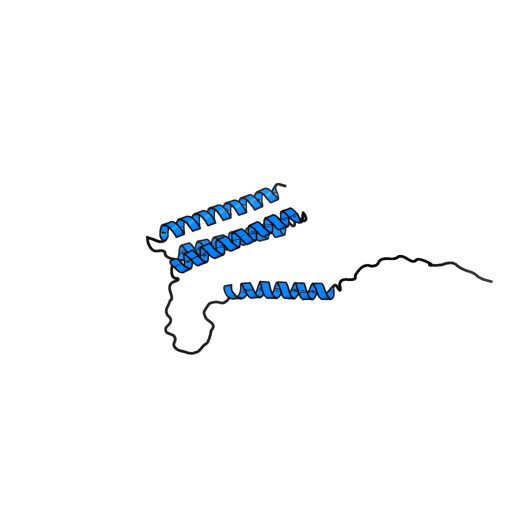.036 1.00 88.69 85 ASN A N 1
ATOM 631 C CA . ASN A 1 85 ? -7.673 9.776 6.090 1.00 88.69 85 ASN A CA 1
ATOM 632 C C . ASN A 1 85 ? -8.482 8.976 7.111 1.00 88.69 85 ASN A C 1
ATOM 634 O O . ASN A 1 85 ? -9.160 9.564 7.952 1.00 88.69 85 ASN A O 1
ATOM 638 N N . ARG A 1 86 ? -8.344 7.646 7.117 1.00 84.19 86 ARG A N 1
ATOM 639 C CA . ARG A 1 86 ? -9.057 6.797 8.073 1.00 84.19 86 ARG A CA 1
ATOM 640 C C . ARG A 1 86 ? -8.634 7.052 9.521 1.00 84.19 86 ARG A C 1
ATOM 642 O O . ARG A 1 86 ? -9.489 7.053 10.409 1.00 84.19 86 ARG A O 1
ATOM 649 N N . ILE A 1 87 ? -7.347 7.295 9.776 1.00 84.12 87 ILE A N 1
ATOM 650 C CA . ILE A 1 87 ? -6.828 7.674 11.102 1.00 84.12 87 ILE A CA 1
ATOM 651 C C . ILE A 1 87 ? -7.424 9.014 11.549 1.00 84.12 87 ILE A C 1
ATOM 653 O O . ILE A 1 87 ? -7.885 9.141 12.688 1.00 84.12 87 ILE A O 1
ATOM 657 N N . ASN A 1 88 ? -7.450 10.002 10.654 1.00 84.31 88 ASN A N 1
ATOM 658 C CA . ASN A 1 88 ? -8.011 11.321 10.935 1.00 84.31 88 ASN A CA 1
ATOM 659 C C . ASN A 1 88 ? -9.514 11.230 11.245 1.00 84.31 88 ASN A C 1
ATOM 661 O O . ASN A 1 88 ? -9.962 11.756 12.262 1.00 84.31 88 ASN A O 1
ATOM 665 N N . ASP A 1 89 ? -10.278 10.496 10.436 1.00 81.00 89 ASP A N 1
ATOM 666 C CA . ASP A 1 89 ? -11.718 10.298 10.633 1.00 81.00 89 ASP A CA 1
ATOM 667 C C . ASP A 1 89 ? -12.029 9.584 11.956 1.00 81.00 89 ASP A C 1
ATOM 669 O O . ASP A 1 89 ? -12.959 9.958 12.679 1.00 81.00 89 ASP A O 1
ATOM 673 N N . THR A 1 90 ? -11.221 8.584 12.315 1.00 72.56 90 THR A N 1
ATOM 674 C CA . THR A 1 90 ? -11.352 7.862 13.591 1.00 72.56 90 THR A CA 1
ATOM 675 C C . THR A 1 90 ? -11.066 8.793 14.775 1.00 72.56 90 THR A C 1
ATOM 677 O O . THR A 1 90 ? -11.814 8.808 15.752 1.00 72.56 90 THR A O 1
ATOM 680 N N . SER A 1 91 ? -10.048 9.652 14.653 1.00 66.38 91 SER A N 1
ATOM 681 C CA . SER A 1 91 ? -9.684 10.641 15.679 1.00 66.38 91 SER A CA 1
ATOM 682 C C . SER A 1 91 ? -10.754 11.723 15.881 1.00 66.38 91 SER A C 1
ATOM 684 O O . SER A 1 91 ? -10.901 12.247 16.984 1.00 66.38 91 SER A O 1
ATOM 686 N N . LEU A 1 92 ? -11.509 12.065 14.830 1.00 59.44 92 LEU A N 1
ATOM 687 C CA . LEU A 1 92 ? -12.541 13.108 14.856 1.00 59.44 92 LEU A CA 1
ATOM 688 C C . LEU A 1 92 ? -13.908 12.607 15.341 1.00 59.44 92 LEU A C 1
ATOM 690 O O . LEU A 1 92 ? -14.659 13.368 15.951 1.00 59.44 92 LEU A O 1
ATOM 694 N N . THR A 1 93 ? -14.258 11.352 15.049 1.00 61.16 93 THR A N 1
ATOM 695 C CA . THR A 1 93 ? -15.600 10.807 15.321 1.00 61.16 93 THR A CA 1
ATOM 696 C C . THR A 1 93 ? -15.743 10.189 16.710 1.00 61.16 93 THR A C 1
ATOM 698 O O . THR A 1 93 ? -16.867 10.076 17.198 1.00 61.16 93 THR A O 1
ATOM 701 N N . GLY A 1 94 ? -14.640 9.811 17.367 1.00 57.31 94 GLY A N 1
ATOM 702 C CA . GLY A 1 94 ? -14.622 9.322 18.754 1.00 57.31 94 GLY A CA 1
ATOM 703 C C . GLY A 1 94 ? -15.373 8.003 19.006 1.00 57.31 94 GLY A C 1
ATOM 704 O O . GLY A 1 94 ? -15.371 7.511 20.132 1.00 57.31 94 GLY A O 1
ATOM 705 N N . VAL A 1 95 ? -16.012 7.420 17.986 1.00 54.75 95 VAL A N 1
ATOM 706 C CA . VAL A 1 95 ? -16.645 6.096 18.027 1.00 54.75 95 VAL A CA 1
ATOM 707 C C . VAL A 1 95 ? -15.651 5.106 17.439 1.00 54.75 95 VAL A C 1
ATOM 709 O O . VAL A 1 95 ? -15.623 4.839 16.240 1.00 54.75 95 VAL A O 1
ATOM 712 N N . GLU A 1 96 ? -14.784 4.601 18.303 1.00 61.66 96 GLU A N 1
ATOM 713 C CA . GLU A 1 96 ? -13.699 3.705 17.932 1.00 61.66 96 GLU A CA 1
ATOM 714 C C . GLU A 1 96 ? -14.245 2.276 17.785 1.00 61.66 96 GLU A C 1
ATOM 716 O O . GLU A 1 96 ? -14.276 1.495 18.737 1.00 61.66 96 GLU A O 1
ATOM 721 N N . ASN A 1 97 ? -14.708 1.895 16.588 1.00 76.06 97 ASN A N 1
ATOM 722 C CA . ASN A 1 97 ? -14.800 0.468 16.281 1.00 76.06 97 ASN A CA 1
ATOM 723 C C . ASN A 1 97 ? -13.380 -0.051 16.017 1.00 76.06 97 ASN A C 1
ATOM 725 O O . ASN A 1 97 ? -12.953 -0.198 14.872 1.00 76.06 97 ASN A O 1
ATOM 729 N N . ILE A 1 98 ? -12.650 -0.312 17.106 1.00 78.12 98 ILE A N 1
ATOM 730 C CA . ILE A 1 98 ? -11.264 -0.804 17.103 1.00 78.12 98 ILE A CA 1
ATOM 731 C C . ILE A 1 98 ? -11.135 -2.064 16.233 1.00 78.12 98 ILE A C 1
ATOM 733 O O . ILE A 1 98 ? -10.116 -2.274 15.582 1.00 78.12 98 ILE A O 1
ATOM 737 N N . THR A 1 99 ? -12.185 -2.888 16.158 1.00 84.31 99 THR A N 1
ATOM 738 C CA . THR A 1 99 ? -12.184 -4.099 15.324 1.00 84.31 99 THR A CA 1
ATOM 739 C C . THR A 1 99 ? -12.163 -3.758 13.836 1.00 84.31 99 THR A C 1
ATOM 741 O O . THR A 1 99 ? -11.346 -4.302 13.098 1.00 84.31 99 THR A O 1
ATOM 744 N N . GLU A 1 100 ? -13.018 -2.839 13.382 1.00 84.06 100 GLU A N 1
ATOM 745 C CA . GLU A 1 100 ? -13.025 -2.392 11.982 1.00 84.06 100 GLU A CA 1
ATOM 746 C C . GLU A 1 100 ? -11.741 -1.652 11.606 1.00 84.06 100 GLU A C 1
ATOM 748 O O . GLU A 1 100 ? -11.235 -1.830 10.499 1.00 84.06 100 GLU A O 1
ATOM 753 N N . PHE A 1 101 ? -11.195 -0.854 12.527 1.00 85.25 101 PHE A N 1
ATOM 754 C CA . PHE A 1 101 ? -9.908 -0.196 12.331 1.00 85.25 101 PHE A CA 1
ATOM 755 C C . PHE A 1 101 ? -8.775 -1.221 12.185 1.00 85.25 101 PHE A C 1
ATOM 757 O O . PHE A 1 101 ? -8.014 -1.156 11.227 1.00 85.25 101 PHE A O 1
ATOM 764 N N . ASN A 1 102 ? -8.709 -2.226 13.060 1.00 86.88 102 ASN A N 1
ATOM 765 C CA . ASN A 1 102 ? -7.691 -3.274 12.980 1.00 86.88 102 ASN A CA 1
ATOM 766 C C . ASN A 1 102 ? -7.802 -4.104 11.695 1.00 86.88 102 ASN A C 1
ATOM 768 O O . ASN A 1 102 ? -6.782 -4.391 11.076 1.00 86.88 102 ASN A O 1
ATOM 772 N N . LEU A 1 103 ? -9.022 -4.445 11.261 1.00 90.00 103 LEU A N 1
ATOM 773 C CA . LEU A 1 103 ? -9.244 -5.131 9.982 1.00 90.00 103 LEU A CA 1
ATOM 774 C C . LEU A 1 103 ? -8.787 -4.281 8.792 1.00 90.00 103 LEU A C 1
ATOM 776 O O . LEU A 1 103 ? -8.202 -4.806 7.848 1.00 90.00 103 LEU A O 1
ATOM 780 N N . PHE A 1 104 ? -9.031 -2.972 8.844 1.00 89.81 104 PHE A N 1
ATOM 781 C CA . PHE A 1 104 ? -8.555 -2.037 7.832 1.00 89.81 104 PHE A CA 1
ATOM 782 C C . PHE A 1 104 ? -7.021 -1.953 7.802 1.00 89.81 104 PHE A C 1
ATOM 784 O O . PHE A 1 104 ? -6.427 -1.995 6.725 1.00 89.81 104 PHE A O 1
ATOM 791 N N . ILE A 1 105 ? -6.370 -1.896 8.966 1.00 90.75 105 ILE A N 1
ATOM 792 C CA . ILE A 1 105 ? -4.907 -1.910 9.064 1.00 90.75 105 ILE A CA 1
ATOM 793 C C . ILE A 1 105 ? -4.329 -3.225 8.522 1.00 90.75 105 ILE A C 1
ATOM 795 O O . ILE A 1 105 ? -3.395 -3.190 7.723 1.00 90.75 105 ILE A O 1
ATOM 799 N N . ASP A 1 106 ? -4.916 -4.373 8.872 1.00 91.44 106 ASP A N 1
ATOM 800 C CA . ASP A 1 106 ? -4.484 -5.681 8.362 1.00 91.44 106 ASP A CA 1
ATOM 801 C C . ASP A 1 106 ? -4.629 -5.771 6.833 1.00 91.44 106 ASP A C 1
ATOM 803 O O . ASP A 1 106 ? -3.714 -6.227 6.144 1.00 91.44 106 ASP A O 1
ATOM 807 N N . ALA A 1 107 ? -5.741 -5.272 6.283 1.00 91.69 107 ALA A N 1
ATOM 808 C CA . ALA A 1 107 ? -5.946 -5.189 4.839 1.00 91.69 107 ALA A CA 1
ATOM 809 C C . ALA A 1 107 ? -4.944 -4.239 4.161 1.00 91.69 107 ALA A C 1
ATOM 811 O O . ALA A 1 107 ? -4.483 -4.524 3.058 1.00 91.69 107 ALA A O 1
ATOM 812 N N . SER A 1 108 ? -4.583 -3.134 4.815 1.00 92.06 108 SER A N 1
ATOM 813 C CA . SER A 1 108 ? -3.606 -2.170 4.297 1.00 92.06 108 SER A CA 1
ATOM 814 C C . SER A 1 108 ? -2.195 -2.763 4.261 1.00 92.06 108 SER A C 1
ATOM 816 O O . SER A 1 108 ? -1.492 -2.629 3.263 1.00 92.06 108 SER A O 1
ATOM 818 N N . ILE A 1 109 ? -1.795 -3.501 5.303 1.00 92.69 109 ILE A N 1
ATOM 819 C CA . ILE A 1 109 ? -0.524 -4.243 5.324 1.00 92.69 109 ILE A CA 1
ATOM 820 C C . ILE A 1 109 ? -0.499 -5.298 4.210 1.00 92.69 109 ILE A C 1
ATOM 822 O O . ILE A 1 109 ? 0.508 -5.432 3.516 1.00 92.69 109 ILE A O 1
ATOM 826 N N . ALA A 1 110 ? -1.597 -6.034 4.013 1.00 93.69 110 ALA A N 1
ATOM 827 C CA . ALA A 1 110 ? -1.693 -7.025 2.944 1.00 93.69 110 ALA A CA 1
ATOM 828 C C . ALA A 1 110 ? -1.542 -6.386 1.553 1.00 93.69 110 ALA A C 1
ATOM 830 O O . ALA A 1 110 ? -0.737 -6.861 0.757 1.00 93.69 110 ALA A O 1
ATOM 831 N N . GLN A 1 111 ? -2.237 -5.275 1.288 1.00 91.81 111 GLN A N 1
ATOM 832 C CA . GLN A 1 111 ? -2.104 -4.529 0.030 1.00 91.81 111 GLN A CA 1
ATOM 833 C C . GLN A 1 111 ? -0.668 -4.048 -0.201 1.00 91.81 111 GLN A C 1
ATOM 835 O O . GLN A 1 111 ? -0.119 -4.234 -1.284 1.00 91.81 111 GLN A O 1
ATOM 840 N N . ASN A 1 112 ? -0.026 -3.499 0.829 1.00 93.75 112 ASN A N 1
ATOM 841 C CA . ASN A 1 112 ? 1.361 -3.061 0.742 1.00 93.75 112 ASN A CA 1
ATOM 842 C C . ASN A 1 112 ? 2.328 -4.222 0.427 1.00 93.75 112 ASN A C 1
ATOM 844 O O . ASN A 1 112 ? 3.263 -4.069 -0.355 1.00 93.75 112 ASN A O 1
ATOM 848 N N . ASN A 1 113 ? 2.084 -5.412 0.983 1.00 93.44 113 ASN A N 1
ATOM 849 C CA . ASN A 1 113 ? 2.881 -6.599 0.671 1.00 93.44 113 ASN A CA 1
ATOM 850 C C . ASN A 1 113 ? 2.696 -7.064 -0.784 1.00 93.44 113 ASN A C 1
ATOM 852 O O . ASN A 1 113 ? 3.676 -7.449 -1.416 1.00 93.44 113 ASN A O 1
ATOM 856 N N . GLU A 1 114 ? 1.482 -6.996 -1.336 1.00 92.50 114 GLU A N 1
ATOM 857 C CA . GLU A 1 114 ? 1.230 -7.321 -2.751 1.00 92.50 114 GLU A CA 1
ATOM 858 C C . GLU A 1 114 ? 1.939 -6.347 -3.697 1.00 92.50 114 GLU A C 1
ATOM 860 O O . GLU A 1 114 ? 2.581 -6.756 -4.666 1.00 92.50 114 GLU A O 1
ATOM 865 N N . LEU A 1 115 ? 1.909 -5.053 -3.378 1.00 90.56 115 LEU A N 1
ATOM 866 C CA . LEU A 1 115 ? 2.673 -4.045 -4.109 1.00 90.56 115 LEU A CA 1
ATOM 867 C C . LEU A 1 115 ? 4.184 -4.349 -4.056 1.00 90.56 115 LEU A C 1
ATOM 869 O O . LEU A 1 115 ? 4.884 -4.264 -5.064 1.00 90.56 115 LEU A O 1
ATOM 873 N N . MET A 1 116 ? 4.697 -4.784 -2.902 1.00 91.94 116 MET A N 1
ATOM 874 C CA . MET A 1 116 ? 6.103 -5.164 -2.757 1.00 91.94 116 MET A CA 1
ATOM 875 C C . MET A 1 116 ? 6.452 -6.399 -3.605 1.00 91.94 116 MET A C 1
ATOM 877 O O . MET A 1 116 ? 7.533 -6.457 -4.194 1.00 91.94 116 MET A O 1
ATOM 881 N N . LEU A 1 117 ? 5.539 -7.371 -3.714 1.00 90.06 117 LEU A N 1
ATOM 882 C CA . LEU A 1 117 ? 5.689 -8.516 -4.617 1.00 90.06 117 LEU A CA 1
ATOM 883 C C . LEU A 1 117 ? 5.684 -8.091 -6.090 1.00 90.06 117 LEU A C 1
ATOM 885 O O . LEU A 1 117 ? 6.424 -8.668 -6.885 1.00 90.06 117 LEU A O 1
ATOM 889 N N . SER A 1 118 ? 4.902 -7.071 -6.454 1.00 87.50 118 SER A N 1
ATOM 890 C CA . SER A 1 118 ? 4.927 -6.482 -7.798 1.00 87.50 118 SER A CA 1
ATOM 891 C C . SER A 1 118 ? 6.319 -5.942 -8.142 1.00 87.50 118 SER A C 1
ATOM 893 O O . SER A 1 118 ? 6.867 -6.288 -9.188 1.00 87.50 118 SER A O 1
ATOM 895 N N . LEU A 1 119 ? 6.956 -5.202 -7.224 1.00 89.69 119 LEU A N 1
ATOM 896 C CA . LEU A 1 119 ? 8.342 -4.745 -7.404 1.00 89.69 119 LEU A CA 1
ATOM 897 C C . LEU A 1 119 ? 9.331 -5.910 -7.479 1.00 89.69 119 LEU A C 1
ATOM 899 O O . LEU A 1 119 ? 10.229 -5.911 -8.317 1.00 89.69 119 LEU A O 1
ATOM 903 N N . LEU A 1 120 ? 9.165 -6.931 -6.638 1.00 88.81 120 LEU A N 1
ATOM 904 C CA . LEU A 1 120 ? 10.044 -8.101 -6.662 1.00 88.81 120 LEU A CA 1
ATOM 905 C C . LEU A 1 120 ? 9.975 -8.849 -8.005 1.00 88.81 120 LEU A C 1
ATOM 907 O O . LEU A 1 120 ? 10.993 -9.333 -8.498 1.00 88.81 120 LEU A O 1
ATOM 911 N N . ASN A 1 121 ? 8.788 -8.913 -8.609 1.00 86.38 121 ASN A N 1
ATOM 912 C CA . ASN A 1 121 ? 8.552 -9.573 -9.893 1.00 86.38 121 ASN A CA 1
ATOM 913 C C . ASN A 1 121 ? 8.778 -8.655 -11.108 1.00 86.38 121 ASN A C 1
ATOM 915 O O . ASN A 1 121 ? 8.770 -9.141 -12.239 1.00 86.38 121 ASN A O 1
ATOM 919 N N . GLY A 1 122 ? 8.997 -7.352 -10.894 1.00 81.94 122 GLY A N 1
ATOM 920 C CA . GLY A 1 122 ? 9.174 -6.348 -11.949 1.00 81.94 122 GLY A CA 1
ATOM 921 C C . GLY A 1 122 ? 10.492 -6.457 -12.720 1.00 81.94 122 GLY A C 1
ATOM 922 O O . GLY A 1 122 ? 10.633 -5.815 -13.754 1.00 81.94 122 GLY A O 1
ATOM 923 N N . ASN A 1 123 ? 11.435 -7.282 -12.245 1.00 84.38 123 ASN A N 1
ATOM 924 C CA . ASN A 1 123 ? 12.727 -7.568 -12.883 1.00 84.38 123 ASN A CA 1
ATOM 925 C C . ASN A 1 123 ? 13.447 -6.299 -13.409 1.00 84.38 123 ASN A C 1
ATOM 927 O O . ASN A 1 123 ? 13.669 -6.179 -14.619 1.00 84.38 123 ASN A O 1
ATOM 931 N N . PRO A 1 124 ? 13.778 -5.339 -12.521 1.00 86.19 124 PRO A N 1
ATOM 932 C CA . PRO A 1 124 ? 14.408 -4.081 -12.908 1.00 86.19 124 PRO A CA 1
ATOM 933 C C . PRO A 1 124 ? 15.807 -4.286 -13.489 1.00 86.19 124 PRO A C 1
ATOM 935 O O . PRO A 1 124 ? 16.514 -5.233 -13.141 1.00 86.19 124 PRO A O 1
ATOM 938 N N . ASP A 1 125 ? 16.219 -3.359 -14.350 1.00 87.69 125 ASP A N 1
ATOM 939 C CA . ASP A 1 125 ? 17.612 -3.256 -14.772 1.00 87.69 125 ASP A CA 1
ATOM 940 C C . ASP A 1 125 ? 18.499 -2.651 -13.664 1.00 87.69 125 ASP A C 1
ATOM 942 O O . ASP A 1 125 ? 18.021 -2.210 -12.615 1.00 87.69 125 ASP A O 1
ATOM 946 N N . GLU A 1 126 ? 19.815 -2.621 -13.890 1.00 87.19 126 GLU A N 1
ATOM 947 C CA . GLU A 1 126 ? 20.777 -2.083 -12.915 1.00 87.19 126 GLU A CA 1
ATOM 948 C C . GLU A 1 126 ? 20.550 -0.599 -12.590 1.00 87.19 126 GLU A C 1
ATOM 950 O O . GLU A 1 126 ? 20.944 -0.148 -11.515 1.00 87.19 126 GLU A O 1
ATOM 955 N N . SER A 1 127 ? 19.919 0.159 -13.493 1.00 90.88 127 SER A N 1
ATOM 956 C CA . SER A 1 127 ? 19.677 1.589 -13.296 1.00 90.88 127 SER A CA 1
ATOM 957 C C . SER A 1 127 ? 18.469 1.861 -12.402 1.00 90.88 127 SER A C 1
ATOM 959 O O . SER A 1 127 ? 18.515 2.791 -11.604 1.00 90.88 127 SER A O 1
ATOM 961 N N . LEU A 1 128 ? 17.434 1.019 -12.489 1.00 90.75 128 LEU A N 1
ATOM 962 C CA . LEU A 1 128 ? 16.193 1.130 -11.718 1.00 90.75 128 LEU A CA 1
ATOM 963 C C . LEU A 1 128 ? 16.237 0.359 -10.395 1.00 90.75 128 LEU A C 1
ATOM 965 O O . LEU A 1 128 ? 15.429 0.607 -9.501 1.00 90.75 128 LEU A O 1
ATOM 969 N N . MET A 1 129 ? 17.172 -0.581 -10.241 1.00 91.69 129 MET A N 1
ATOM 970 C CA . MET A 1 129 ? 17.302 -1.385 -9.025 1.00 91.69 129 MET A CA 1
ATOM 971 C C . MET A 1 129 ? 17.430 -0.552 -7.729 1.00 91.69 129 MET A C 1
ATOM 973 O O . MET A 1 129 ? 16.783 -0.924 -6.747 1.00 91.69 129 MET A O 1
ATOM 977 N N . PRO A 1 130 ? 18.185 0.566 -7.674 1.00 94.38 130 PRO A N 1
ATOM 978 C CA . PRO A 1 130 ? 18.215 1.429 -6.491 1.00 94.38 130 PRO A CA 1
ATOM 979 C C . PRO A 1 130 ? 16.838 1.986 -6.109 1.00 94.38 130 PRO A C 1
ATOM 981 O O . PRO A 1 130 ? 16.485 1.962 -4.930 1.00 94.38 130 PRO A O 1
ATOM 984 N N . ASP A 1 131 ? 16.044 2.417 -7.090 1.00 94.44 131 ASP A N 1
ATOM 985 C CA . ASP A 1 131 ? 14.717 2.999 -6.860 1.00 94.44 131 ASP A CA 1
ATOM 986 C C . ASP A 1 131 ? 13.718 1.931 -6.400 1.00 94.44 131 ASP A C 1
ATOM 988 O O . ASP A 1 131 ? 12.979 2.131 -5.436 1.00 94.44 131 ASP A O 1
ATOM 992 N N . TYR A 1 132 ? 13.779 0.738 -7.002 1.00 93.75 132 TYR A N 1
ATOM 993 C CA . TYR A 1 132 ? 13.027 -0.436 -6.552 1.00 93.75 132 TYR A CA 1
ATOM 994 C C . TYR A 1 132 ? 13.325 -0.789 -5.092 1.00 93.75 132 TYR A C 1
ATOM 996 O O . TYR A 1 132 ? 12.408 -1.059 -4.316 1.00 93.75 132 TYR A O 1
ATOM 1004 N N . LEU A 1 133 ? 14.605 -0.798 -4.709 1.00 94.00 133 LEU A N 1
ATOM 1005 C CA . LEU A 1 133 ? 15.020 -1.096 -3.339 1.00 94.00 133 LEU A CA 1
ATOM 1006 C C . LEU A 1 133 ? 14.609 0.007 -2.364 1.00 94.00 133 LEU A C 1
ATOM 1008 O O . LEU A 1 133 ? 14.210 -0.308 -1.242 1.00 94.00 133 LEU A O 1
ATOM 1012 N N . SER A 1 134 ? 14.687 1.275 -2.779 1.00 96.12 134 SER A N 1
ATOM 1013 C CA . SER A 1 134 ? 14.230 2.408 -1.971 1.00 96.12 134 SER A CA 1
ATOM 1014 C C . SER A 1 134 ? 12.742 2.281 -1.669 1.00 96.12 134 SER A C 1
ATOM 1016 O O . SER A 1 134 ? 12.361 2.222 -0.499 1.00 96.12 134 SER A O 1
ATOM 1018 N N . LEU A 1 135 ? 11.918 2.116 -2.706 1.00 94.38 135 LEU A N 1
ATOM 1019 C CA . LEU A 1 135 ? 10.472 1.994 -2.559 1.00 94.38 135 LEU A CA 1
ATOM 1020 C C . LEU A 1 135 ? 10.093 0.749 -1.747 1.00 94.38 135 LEU A C 1
ATOM 1022 O O . LEU A 1 135 ? 9.314 0.834 -0.803 1.00 94.38 135 LEU A O 1
ATOM 1026 N N . MET A 1 136 ? 10.715 -0.401 -2.018 1.00 94.31 136 MET A N 1
ATOM 1027 C CA . MET A 1 136 ? 10.500 -1.621 -1.234 1.00 94.31 136 MET A CA 1
ATOM 1028 C C . MET A 1 136 ? 10.849 -1.434 0.253 1.00 94.31 136 MET A C 1
ATOM 1030 O O . MET A 1 136 ? 10.161 -1.961 1.131 1.00 94.31 136 MET A O 1
ATOM 1034 N N . ASN A 1 137 ? 11.903 -0.676 0.560 1.00 95.88 137 ASN A N 1
ATOM 1035 C CA . ASN A 1 137 ? 12.280 -0.365 1.934 1.00 95.88 137 ASN A CA 1
ATOM 1036 C C . ASN A 1 137 ? 11.285 0.596 2.604 1.00 95.88 137 ASN A C 1
ATOM 1038 O O . ASN A 1 137 ? 10.923 0.389 3.762 1.00 95.88 137 ASN A O 1
ATOM 1042 N N . GLU A 1 138 ? 10.804 1.612 1.889 1.00 96.06 138 GLU A N 1
ATOM 1043 C CA . GLU A 1 138 ? 9.748 2.511 2.367 1.00 96.06 138 GLU A CA 1
ATOM 1044 C C . GLU A 1 138 ? 8.460 1.751 2.673 1.00 96.06 138 GLU A C 1
ATOM 1046 O O . GLU A 1 138 ? 7.900 1.883 3.762 1.00 96.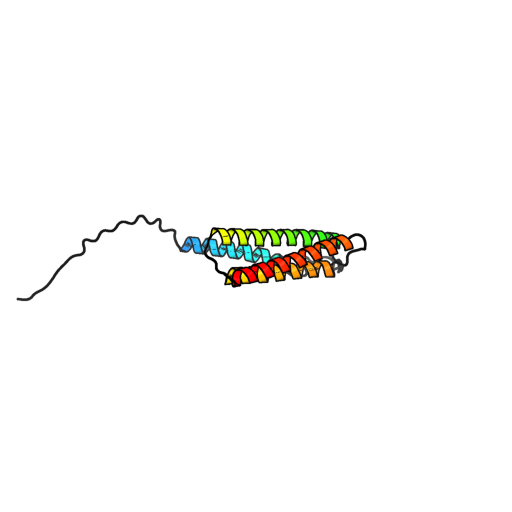06 138 GLU A O 1
ATOM 1051 N N . MET A 1 139 ? 8.046 0.872 1.764 1.00 94.75 139 MET A N 1
ATOM 1052 C CA . MET A 1 139 ? 6.895 -0.002 1.944 1.00 94.75 139 MET A CA 1
ATOM 1053 C C . MET A 1 139 ? 7.080 -0.916 3.153 1.00 94.75 139 MET A C 1
ATOM 1055 O O . MET A 1 139 ? 6.194 -1.007 4.001 1.00 94.75 139 MET A O 1
ATOM 1059 N N . LYS A 1 140 ? 8.250 -1.539 3.316 1.00 94.88 140 LYS A N 1
ATOM 1060 C CA . LYS A 1 140 ? 8.549 -2.352 4.502 1.00 94.88 140 LYS A CA 1
ATOM 1061 C C . LYS A 1 140 ? 8.414 -1.549 5.800 1.00 94.88 140 LYS A C 1
ATOM 1063 O O . LYS A 1 140 ? 7.780 -2.025 6.744 1.00 94.88 140 LYS A O 1
ATOM 1068 N N . ASN A 1 141 ? 8.992 -0.351 5.853 1.00 95.44 141 ASN A N 1
ATOM 1069 C CA . ASN A 1 141 ? 8.909 0.525 7.025 1.00 95.44 141 ASN A CA 1
ATOM 1070 C C . ASN A 1 141 ? 7.464 0.959 7.295 1.00 95.44 141 ASN A C 1
ATOM 1072 O O . ASN A 1 141 ? 7.041 1.037 8.447 1.00 95.44 141 ASN A O 1
ATOM 1076 N N . TYR A 1 142 ? 6.680 1.174 6.241 1.00 94.19 142 TYR A N 1
ATOM 1077 C CA . TYR A 1 142 ? 5.270 1.507 6.357 1.00 94.19 142 TYR A CA 1
ATOM 1078 C C . TYR A 1 142 ? 4.442 0.353 6.938 1.00 94.19 142 TYR A C 1
ATOM 1080 O O . TYR A 1 142 ? 3.683 0.568 7.879 1.00 94.19 142 TYR A O 1
ATOM 1088 N N . SER A 1 143 ? 4.646 -0.891 6.484 1.00 93.06 143 SER A N 1
ATOM 1089 C CA . SER A 1 143 ? 4.007 -2.068 7.100 1.00 93.06 143 SER A CA 1
ATOM 1090 C C . SER A 1 143 ? 4.338 -2.194 8.593 1.00 93.06 143 SER A C 1
ATOM 1092 O O . SER A 1 143 ? 3.470 -2.566 9.384 1.00 93.06 143 SER A O 1
ATOM 1094 N N . GLN A 1 144 ? 5.573 -1.869 8.998 1.00 92.81 144 GLN A N 1
ATOM 1095 C CA . GLN A 1 144 ? 5.960 -1.847 10.415 1.00 92.81 144 GLN A CA 1
ATOM 1096 C C . GLN A 1 144 ? 5.214 -0.756 11.185 1.00 92.81 144 GLN A C 1
ATOM 1098 O O . GLN A 1 144 ? 4.607 -1.053 12.210 1.00 92.81 144 GLN A O 1
ATOM 1103 N N . TYR A 1 145 ? 5.177 0.469 10.654 1.00 93.12 145 TYR A N 1
ATOM 1104 C CA . TYR A 1 145 ? 4.405 1.570 11.231 1.00 93.12 145 TYR A CA 1
ATOM 1105 C C . TYR A 1 145 ? 2.927 1.199 11.434 1.00 93.12 145 TYR A C 1
ATOM 1107 O O . TYR A 1 145 ? 2.375 1.429 12.508 1.00 93.12 145 TYR A O 1
ATOM 1115 N N . LEU A 1 146 ? 2.294 0.579 10.435 1.00 90.50 146 LEU A N 1
ATOM 1116 C CA . LEU A 1 146 ? 0.907 0.120 10.526 1.00 90.50 146 LEU A CA 1
ATOM 1117 C C . LEU A 1 146 ? 0.715 -0.953 11.604 1.00 90.50 146 LEU A C 1
ATOM 1119 O O . LEU A 1 146 ? -0.251 -0.906 12.369 1.00 90.50 146 LEU A O 1
ATOM 1123 N N . SER A 1 147 ? 1.648 -1.899 11.702 1.00 90.69 147 SER A N 1
ATOM 1124 C CA . SER A 1 147 ? 1.624 -2.921 12.749 1.00 90.69 147 SER A CA 1
ATOM 1125 C C . SER A 1 147 ? 1.760 -2.306 14.147 1.00 90.69 147 SER A C 1
ATOM 1127 O O . SER A 1 147 ? 1.042 -2.697 15.068 1.00 90.69 147 SER A O 1
ATOM 1129 N N . ASP A 1 148 ? 2.652 -1.331 14.316 1.00 89.69 148 ASP A N 1
ATOM 1130 C CA . ASP A 1 148 ? 2.832 -0.620 15.582 1.00 89.69 148 ASP A CA 1
ATOM 1131 C C . ASP A 1 148 ? 1.597 0.208 15.938 1.00 89.69 148 ASP A C 1
ATOM 1133 O O . ASP A 1 148 ? 1.174 0.233 17.096 1.00 89.69 148 ASP A O 1
ATOM 1137 N N . LEU A 1 149 ? 0.973 0.844 14.944 1.00 86.44 149 LEU A N 1
ATOM 1138 C CA . LEU A 1 149 ? -0.271 1.587 15.111 1.00 86.44 149 LEU A CA 1
ATOM 1139 C C . LEU A 1 149 ? -1.375 0.681 15.669 1.00 86.44 149 LEU A C 1
ATOM 1141 O O . LEU A 1 149 ? -1.964 1.012 16.693 1.00 86.44 149 LEU A O 1
ATOM 1145 N N . LYS A 1 150 ? -1.580 -0.497 15.067 1.00 82.88 150 LYS A N 1
ATOM 1146 C CA . LYS A 1 150 ? -2.522 -1.517 15.554 1.00 82.88 150 LYS A CA 1
ATOM 1147 C C . LYS A 1 150 ? -2.233 -1.931 16.999 1.00 82.88 150 LYS A C 1
ATOM 1149 O O . LYS A 1 150 ? -3.146 -1.987 17.820 1.00 82.88 150 LYS A O 1
ATOM 1154 N N . ASN A 1 151 ? -0.972 -2.211 17.324 1.00 80.62 151 ASN A N 1
ATOM 1155 C CA . ASN A 1 151 ? -0.579 -2.646 18.667 1.00 80.62 151 ASN A CA 1
ATOM 1156 C C . ASN A 1 151 ? -0.828 -1.559 19.724 1.00 80.62 151 ASN A C 1
ATOM 1158 O O . ASN A 1 151 ? -1.292 -1.861 20.823 1.00 80.62 151 ASN A O 1
ATOM 1162 N N . ASN A 1 152 ? -0.583 -0.294 19.382 1.00 74.56 152 ASN A N 1
ATOM 1163 C CA . ASN A 1 152 ? -0.835 0.836 20.273 1.00 74.56 152 ASN A CA 1
ATOM 1164 C C . ASN A 1 152 ? -2.334 1.083 20.514 1.00 74.56 152 ASN A C 1
ATOM 1166 O O . ASN A 1 152 ? -2.702 1.491 21.616 1.00 74.56 152 ASN A O 1
ATOM 1170 N N . THR A 1 153 ? -3.203 0.800 19.537 1.00 61.94 153 THR A N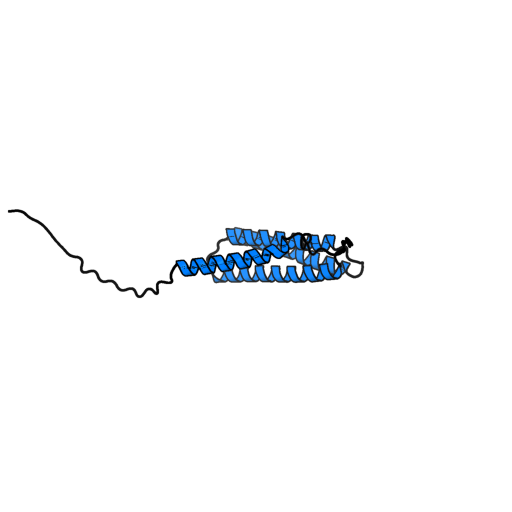 1
ATOM 1171 C CA . THR A 1 153 ? -4.666 0.887 19.702 1.00 61.94 153 THR A CA 1
ATOM 1172 C C . THR A 1 153 ? -5.225 -0.226 20.597 1.00 61.94 153 THR A C 1
ATOM 1174 O O . THR A 1 153 ? -6.230 -0.024 21.263 1.00 61.94 153 THR A O 1
ATOM 1177 N N . ILE A 1 154 ? -4.569 -1.392 20.672 1.00 55.81 154 ILE A N 1
ATOM 1178 C CA . ILE A 1 154 ? -4.977 -2.514 21.546 1.00 55.81 154 ILE A CA 1
ATOM 1179 C C . ILE A 1 154 ? -4.622 -2.259 23.026 1.00 55.81 154 ILE A C 1
ATOM 1181 O O . ILE A 1 154 ? -5.228 -2.850 23.918 1.00 55.81 154 ILE A O 1
ATOM 1185 N N . SER A 1 155 ? -3.638 -1.397 23.305 1.00 48.38 155 SER A N 1
ATOM 1186 C CA . SER A 1 155 ? -3.168 -1.103 24.669 1.00 48.38 155 SER A CA 1
ATOM 1187 C C . SER A 1 155 ? -3.895 0.049 25.380 1.00 48.38 155 SER A C 1
ATOM 1189 O O . SER A 1 155 ? -3.573 0.310 26.542 1.00 48.38 155 SER A O 1
ATOM 1191 N N . LYS A 1 156 ? -4.836 0.734 24.723 1.00 44.03 156 LYS A N 1
ATOM 1192 C CA . LYS A 1 156 ? -5.710 1.746 25.342 1.00 44.03 156 LYS A CA 1
ATOM 1193 C C . LYS A 1 156 ? -7.055 1.149 25.735 1.00 44.03 156 LYS A C 1
ATOM 1195 O O . LYS A 1 156 ? -7.570 1.593 26.786 1.00 44.03 156 LYS A O 1
#

Radius of gyration: 27.33 Å; chains: 1; bounding box: 99×33×73 Å